Protein AF-A0A2H9MS44-F1 (afdb_monomer_lite)

Radius of gyration: 11.57 Å; chains: 1; bounding box: 29×26×27 Å

Structure (mmCIF, N/CA/C/O backbone):
data_AF-A0A2H9MS44-F1
#
_entry.id   AF-A0A2H9MS44-F1
#
loop_
_atom_site.group_PDB
_atom_site.id
_atom_site.type_symbol
_atom_site.label_atom_id
_atom_site.label_alt_id
_atom_site.label_comp_id
_atom_site.label_asym_id
_atom_site.label_entity_id
_atom_site.label_seq_id
_atom_site.pdbx_PDB_ins_code
_atom_site.Cartn_x
_atom_site.Cartn_y
_atom_site.Cartn_z
_atom_site.occupancy
_atom_site.B_iso_or_equiv
_atom_site.auth_seq_id
_atom_site.auth_comp_id
_atom_site.auth_asym_id
_atom_site.auth_atom_id
_atom_site.pdbx_PDB_model_num
ATOM 1 N N . MET A 1 1 ? 14.230 -13.108 -2.080 1.00 58.03 1 MET A N 1
ATOM 2 C CA . MET A 1 1 ? 13.130 -13.583 -1.200 1.00 58.03 1 MET A CA 1
ATOM 3 C C . MET A 1 1 ? 12.432 -12.332 -0.683 1.00 58.03 1 MET A C 1
ATOM 5 O O . MET A 1 1 ? 13.120 -11.472 -0.152 1.00 58.03 1 MET A O 1
ATOM 9 N N . VAL A 1 2 ? 11.133 -12.149 -0.943 1.00 61.19 2 VAL A N 1
ATOM 10 C CA . VAL A 1 2 ? 10.410 -10.915 -0.570 1.00 61.19 2 VAL A CA 1
ATOM 11 C C . VAL A 1 2 ? 9.966 -11.021 0.885 1.00 61.19 2 VAL A C 1
ATOM 13 O O . VAL A 1 2 ? 9.267 -11.970 1.237 1.00 61.19 2 VAL A O 1
ATOM 16 N N . TYR A 1 3 ? 10.353 -10.055 1.718 1.00 67.19 3 TYR A N 1
ATOM 17 C CA . TYR A 1 3 ? 9.984 -10.027 3.133 1.00 67.19 3 TYR A CA 1
ATOM 18 C C . TYR A 1 3 ? 8.997 -8.897 3.418 1.00 67.19 3 TYR A C 1
ATOM 20 O O . TYR A 1 3 ? 9.080 -7.810 2.842 1.00 67.19 3 TYR A O 1
ATOM 28 N N . SER A 1 4 ? 8.074 -9.157 4.343 1.00 72.62 4 SER A N 1
ATOM 29 C CA . SER A 1 4 ? 7.256 -8.116 4.955 1.00 72.62 4 SER A CA 1
ATOM 30 C C . SER A 1 4 ? 8.067 -7.473 6.068 1.00 72.62 4 SER A C 1
ATOM 32 O O . SER A 1 4 ? 8.220 -8.062 7.134 1.00 72.62 4 SER A O 1
ATOM 34 N N . TYR A 1 5 ? 8.602 -6.281 5.823 1.00 80.31 5 TYR A N 1
ATOM 35 C CA . TYR A 1 5 ? 9.418 -5.586 6.823 1.00 80.31 5 TYR A CA 1
ATOM 36 C C . TYR A 1 5 ? 8.575 -4.716 7.764 1.00 80.31 5 TYR A C 1
ATOM 38 O O . TYR A 1 5 ? 9.037 -4.335 8.836 1.00 80.31 5 TYR A O 1
ATOM 46 N N . GLN A 1 6 ? 7.329 -4.411 7.389 1.00 81.44 6 GLN A N 1
ATOM 47 C CA . GLN A 1 6 ? 6.394 -3.685 8.241 1.00 81.44 6 GLN A CA 1
ATOM 48 C C . GLN A 1 6 ? 4.955 -4.139 7.987 1.00 81.44 6 GLN A C 1
ATOM 50 O O . GLN A 1 6 ? 4.537 -4.255 6.838 1.00 81.44 6 GLN A O 1
ATOM 55 N N . VAL A 1 7 ? 4.206 -4.377 9.068 1.00 84.25 7 VAL A N 1
ATOM 56 C CA . VAL A 1 7 ? 2.802 -4.815 9.049 1.00 84.25 7 VAL A CA 1
ATOM 57 C C . VAL A 1 7 ? 1.981 -3.867 9.915 1.00 84.25 7 VAL A C 1
ATOM 59 O O . VAL A 1 7 ? 2.361 -3.597 11.054 1.00 84.25 7 VAL A O 1
ATOM 62 N N . ILE A 1 8 ? 0.888 -3.322 9.380 1.00 87.38 8 ILE A N 1
ATOM 63 C CA . ILE A 1 8 ? 0.075 -2.307 10.061 1.00 87.38 8 ILE A CA 1
ATOM 64 C C . ILE A 1 8 ? -1.406 -2.623 9.889 1.00 87.38 8 ILE A C 1
ATOM 66 O O . ILE A 1 8 ? -1.889 -2.698 8.764 1.00 87.38 8 ILE A O 1
ATOM 70 N N . LYS A 1 9 ? -2.144 -2.720 10.997 1.00 91.31 9 LYS A N 1
ATOM 71 C CA . LYS A 1 9 ? -3.608 -2.754 10.972 1.00 91.31 9 LYS A CA 1
ATOM 72 C C . LYS A 1 9 ? -4.160 -1.362 10.656 1.00 91.31 9 LYS A C 1
ATOM 74 O O . LYS A 1 9 ? -3.751 -0.399 11.309 1.00 91.31 9 LYS A O 1
ATOM 79 N N . PHE A 1 10 ? -5.081 -1.235 9.707 1.00 91.25 10 PHE A N 1
ATOM 80 C CA . PHE A 1 10 ? -5.625 0.049 9.265 1.00 91.25 10 PHE A CA 1
ATOM 81 C C . PHE A 1 10 ? -7.156 0.096 9.322 1.00 91.25 10 PHE A C 1
ATOM 83 O O . PHE A 1 10 ? -7.834 -0.923 9.321 1.00 91.25 10 PHE A O 1
ATOM 90 N N . GLN A 1 11 ? -7.690 1.314 9.371 1.00 92.69 11 GLN A N 1
ATOM 91 C CA . GLN A 1 11 ? -9.105 1.615 9.131 1.00 92.69 11 GLN A CA 1
ATOM 92 C C . GLN A 1 11 ? -9.287 2.253 7.753 1.00 92.69 11 GLN A C 1
ATOM 94 O O . GLN A 1 11 ? -10.175 1.869 7.001 1.00 92.69 11 GLN A O 1
ATOM 99 N N . THR A 1 12 ? -8.393 3.183 7.398 1.00 93.81 12 THR A N 1
ATOM 100 C CA . THR A 1 12 ? -8.407 3.855 6.094 1.00 93.81 12 THR A CA 1
ATOM 101 C C . THR A 1 12 ? -6.992 3.973 5.537 1.00 93.81 12 THR A C 1
ATOM 103 O O . THR A 1 12 ? -6.061 4.348 6.256 1.00 93.81 12 THR A O 1
ATOM 106 N N . ILE A 1 13 ? -6.843 3.708 4.239 1.00 94.69 13 ILE A N 1
ATOM 107 C CA . ILE A 1 13 ? -5.645 4.031 3.458 1.00 94.69 13 ILE A CA 1
ATOM 108 C C . ILE A 1 13 ? -5.953 5.153 2.467 1.00 94.69 13 ILE A C 1
ATOM 110 O O . ILE A 1 13 ? -7.033 5.217 1.884 1.00 94.69 13 ILE A O 1
ATOM 114 N N . THR A 1 14 ? -5.002 6.058 2.265 1.00 95.75 14 THR A N 1
ATOM 115 C CA . THR A 1 14 ? -5.114 7.128 1.269 1.00 95.75 14 THR A CA 1
ATOM 116 C C . THR A 1 14 ? -3.817 7.234 0.486 1.00 95.75 14 THR A C 1
ATOM 118 O O . THR A 1 14 ? -2.769 7.571 1.039 1.00 95.75 14 THR A O 1
ATOM 121 N N . PHE A 1 15 ? -3.892 6.975 -0.816 1.00 94.56 15 PHE A N 1
ATOM 122 C CA . PHE A 1 15 ? -2.770 7.136 -1.734 1.00 94.56 15 PHE A CA 1
ATOM 123 C C . PHE A 1 15 ? -2.660 8.599 -2.154 1.00 94.56 15 PHE A C 1
ATOM 125 O O . PHE A 1 15 ? -3.561 9.157 -2.780 1.00 94.56 15 PHE A O 1
ATOM 132 N N . VAL A 1 16 ? -1.550 9.239 -1.798 1.00 95.06 16 VAL A N 1
ATOM 133 C CA . VAL A 1 16 ? -1.275 10.616 -2.206 1.00 95.06 16 VAL A CA 1
ATOM 134 C C . VAL A 1 16 ? -0.737 10.577 -3.629 1.00 95.06 16 VAL A C 1
ATOM 136 O O . VAL A 1 16 ? 0.223 9.854 -3.894 1.00 95.06 16 VAL A O 1
ATOM 139 N N . GLN A 1 17 ? -1.344 11.373 -4.516 1.00 92.06 17 GLN A N 1
ATOM 140 C CA . GLN A 1 17 ? -1.033 11.397 -5.951 1.00 92.06 17 GLN A CA 1
ATOM 141 C C . GLN A 1 17 ? -1.163 9.994 -6.560 1.00 92.06 17 GLN A C 1
ATOM 143 O O . GLN A 1 17 ? -0.171 9.326 -6.832 1.00 92.06 17 GLN A O 1
ATOM 148 N N . GLY A 1 18 ? -2.403 9.533 -6.761 1.00 89.38 18 GLY A N 1
ATOM 149 C CA . GLY A 1 18 ? -2.701 8.164 -7.207 1.00 89.38 18 GLY A CA 1
ATOM 150 C C . GLY A 1 18 ? -1.974 7.724 -8.485 1.00 89.38 18 GLY A C 1
ATOM 151 O O . GLY A 1 18 ? -1.650 6.552 -8.618 1.00 89.38 18 GLY A O 1
ATOM 152 N N . THR A 1 19 ? -1.615 8.654 -9.374 1.00 94.25 19 THR A N 1
ATOM 153 C CA . THR A 1 19 ? -0.808 8.387 -10.581 1.00 94.25 19 THR A CA 1
ATOM 154 C C . THR A 1 19 ? 0.623 7.919 -10.287 1.00 94.25 19 THR A C 1
ATOM 156 O O . THR A 1 19 ? 1.303 7.423 -11.180 1.00 94.25 19 THR A O 1
ATOM 159 N N . HIS A 1 20 ? 1.096 8.049 -9.046 1.00 95.81 20 HIS A N 1
ATOM 160 C CA . HIS A 1 20 ? 2.376 7.509 -8.587 1.00 95.81 20 HIS A CA 1
ATOM 161 C C . HIS A 1 20 ? 2.296 6.028 -8.199 1.00 95.81 20 HIS A C 1
ATOM 163 O O . HIS A 1 20 ? 3.300 5.456 -7.784 1.00 95.81 20 HIS A O 1
ATOM 169 N N . TRP A 1 21 ? 1.129 5.400 -8.332 1.00 96.06 21 TRP A N 1
ATOM 170 C CA . TRP A 1 21 ? 0.891 4.029 -7.913 1.00 96.06 21 TRP A CA 1
ATOM 171 C C . TRP A 1 21 ? 0.349 3.193 -9.068 1.00 96.06 21 TRP A C 1
ATOM 173 O O . TRP A 1 21 ? -0.511 3.635 -9.824 1.00 96.06 21 TRP A O 1
ATOM 183 N N . SER A 1 22 ? 0.828 1.956 -9.172 1.00 95.31 22 SER A N 1
ATOM 184 C CA . SER A 1 22 ? 0.190 0.915 -9.979 1.00 95.31 22 SER A CA 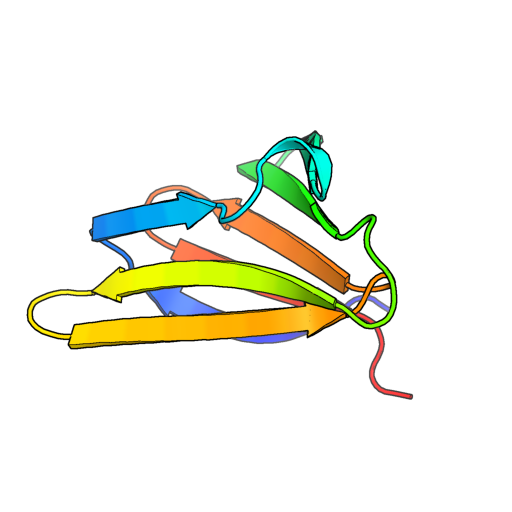1
ATOM 185 C C . SER A 1 22 ? -0.557 -0.032 -9.057 1.00 95.31 22 SER A C 1
ATOM 187 O O . SER A 1 22 ? 0.018 -0.497 -8.075 1.00 95.31 22 SER A O 1
ATOM 189 N N . GLN A 1 23 ? -1.800 -0.362 -9.398 1.00 95.38 23 GLN A N 1
ATOM 190 C CA . GLN A 1 23 ? -2.608 -1.339 -8.676 1.00 95.38 23 GLN A CA 1
ATOM 191 C C . GLN A 1 23 ? -2.679 -2.651 -9.461 1.00 95.38 23 GLN A C 1
ATOM 193 O O . GLN A 1 23 ? -2.849 -2.646 -10.677 1.00 95.38 23 GLN A O 1
ATOM 198 N N . SER A 1 24 ? -2.589 -3.776 -8.758 1.00 95.50 24 SER A N 1
ATOM 199 C CA . SER A 1 24 ? -2.874 -5.107 -9.299 1.00 95.50 24 SER A CA 1
ATOM 200 C C . SER A 1 24 ? -3.553 -5.973 -8.240 1.00 95.50 24 SER A C 1
ATOM 202 O O . SER A 1 24 ? -3.413 -5.719 -7.045 1.00 95.50 24 SER A O 1
ATOM 204 N N . ILE A 1 25 ? -4.319 -6.972 -8.671 1.00 94.75 25 ILE A N 1
ATOM 205 C CA . ILE A 1 25 ? -4.964 -7.939 -7.776 1.00 94.75 25 ILE A CA 1
ATOM 206 C C . ILE A 1 25 ? -4.055 -9.166 -7.709 1.00 94.75 25 ILE A C 1
ATOM 208 O O . ILE A 1 25 ? -3.733 -9.746 -8.744 1.00 94.75 25 ILE A O 1
ATOM 212 N N . GLY A 1 26 ? -3.613 -9.525 -6.506 1.00 87.50 26 GLY A N 1
ATOM 213 C CA . GLY A 1 26 ? -2.856 -10.743 -6.234 1.00 87.50 26 GLY A CA 1
ATOM 214 C C . GLY A 1 26 ? -3.695 -11.774 -5.480 1.00 87.50 26 GLY A C 1
ATOM 215 O O . GLY A 1 26 ? -4.789 -11.480 -5.007 1.00 87.50 26 GLY A O 1
ATOM 216 N N . GLU A 1 27 ? -3.152 -12.979 -5.311 1.00 87.31 27 GLU A N 1
ATOM 217 C CA . GLU A 1 27 ? -3.837 -14.086 -4.618 1.00 87.31 27 GLU A CA 1
ATOM 218 C C . GLU A 1 27 ? -4.194 -13.768 -3.156 1.00 87.31 27 GLU A C 1
ATOM 220 O O . GLU A 1 27 ? -5.174 -14.286 -2.632 1.00 87.31 27 GLU A O 1
ATOM 225 N N . LYS A 1 28 ? -3.398 -12.915 -2.498 1.00 87.38 28 LYS A N 1
ATOM 226 C CA . LYS A 1 28 ? -3.537 -12.563 -1.074 1.00 87.38 28 LYS A CA 1
ATOM 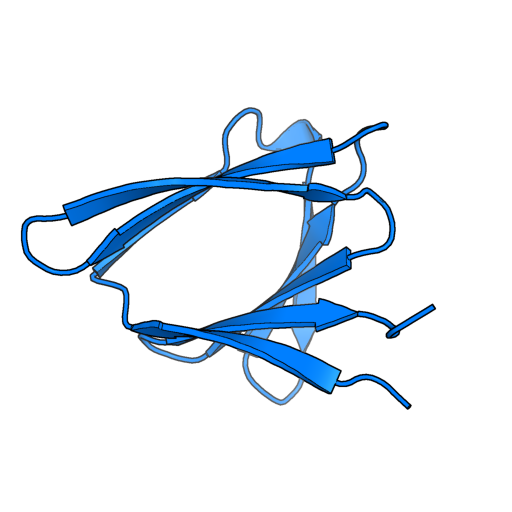227 C C . LYS A 1 28 ? -4.152 -11.183 -0.825 1.00 87.38 28 LYS A C 1
ATOM 229 O O . LYS A 1 28 ? -4.194 -10.750 0.315 1.00 87.38 28 LYS A O 1
ATOM 234 N N . GLY A 1 29 ? -4.551 -10.455 -1.868 1.00 92.44 29 GLY A N 1
ATOM 235 C CA . GLY A 1 29 ? -5.079 -9.097 -1.725 1.00 92.44 29 GLY A CA 1
ATOM 236 C C . GLY A 1 29 ? -4.636 -8.148 -2.832 1.00 92.44 29 GLY A C 1
ATOM 237 O O . GLY A 1 29 ? -4.194 -8.564 -3.904 1.00 92.44 29 GLY A O 1
ATOM 238 N N . ILE A 1 30 ? -4.762 -6.846 -2.581 1.00 95.50 30 ILE A N 1
ATOM 239 C CA . ILE A 1 30 ? -4.452 -5.809 -3.570 1.00 95.50 30 ILE A CA 1
ATOM 240 C C . ILE A 1 30 ? -2.999 -5.365 -3.408 1.00 95.50 30 ILE A C 1
ATOM 242 O O . ILE A 1 30 ? -2.564 -4.978 -2.326 1.00 95.50 30 ILE A O 1
ATOM 246 N N . LEU A 1 31 ? -2.248 -5.396 -4.504 1.00 95.12 31 LEU A N 1
ATOM 247 C CA . LEU A 1 31 ? -0.854 -4.981 -4.571 1.00 95.12 31 LEU A CA 1
ATOM 248 C C . LEU A 1 31 ? -0.755 -3.578 -5.168 1.00 95.12 31 LEU A C 1
ATOM 250 O O . LEU A 1 31 ? -1.187 -3.339 -6.298 1.00 95.12 31 LEU A O 1
ATOM 254 N N . TYR A 1 32 ? -0.119 -2.675 -4.430 1.00 95.69 32 TYR A N 1
ATOM 255 C CA . TYR A 1 32 ? 0.196 -1.318 -4.853 1.00 95.69 32 TYR A CA 1
AT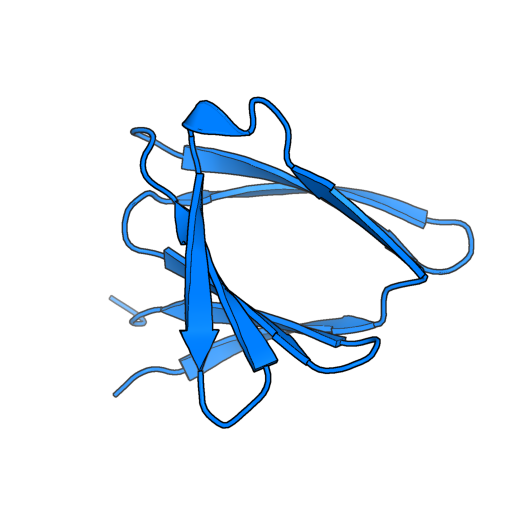OM 256 C C . TYR A 1 32 ? 1.702 -1.158 -5.010 1.00 95.69 32 TYR A C 1
ATOM 258 O O . TYR A 1 32 ? 2.453 -1.200 -4.035 1.00 95.69 32 TYR A O 1
ATOM 266 N N . LYS A 1 33 ? 2.154 -0.950 -6.243 1.00 94.56 33 LYS A N 1
ATOM 267 C CA . LYS A 1 33 ? 3.562 -0.703 -6.551 1.00 94.56 33 LYS A CA 1
ATOM 268 C C . LYS A 1 33 ? 3.811 0.793 -6.670 1.00 94.56 33 LYS A C 1
ATOM 270 O O . LYS A 1 33 ? 3.105 1.482 -7.407 1.00 94.56 33 LYS A O 1
ATOM 275 N N . SER A 1 34 ? 4.822 1.278 -5.961 1.00 93.88 34 SER A N 1
ATOM 276 C CA . SER A 1 34 ? 5.295 2.652 -6.099 1.00 93.88 34 SER A CA 1
ATOM 277 C C . SER A 1 34 ? 5.937 2.844 -7.478 1.00 93.88 34 SER A C 1
ATOM 279 O O . SER A 1 34 ? 6.747 2.032 -7.910 1.00 93.88 34 SER A O 1
ATOM 281 N N . LEU A 1 35 ? 5.570 3.903 -8.196 1.00 92.50 35 LEU A N 1
ATOM 282 C CA . LEU A 1 35 ? 6.113 4.224 -9.525 1.00 92.50 35 LEU A CA 1
ATOM 283 C C . LEU A 1 35 ? 7.023 5.455 -9.494 1.00 92.50 35 LEU A C 1
ATOM 285 O O . LEU A 1 35 ? 7.873 5.628 -10.375 1.00 92.50 35 LEU A O 1
ATOM 289 N N . LYS A 1 36 ? 6.845 6.319 -8.489 1.00 93.25 36 LYS A N 1
ATOM 290 C CA . LYS A 1 36 ? 7.551 7.593 -8.378 1.00 93.25 36 LYS A CA 1
ATOM 291 C C . LYS A 1 36 ? 8.912 7.435 -7.703 1.00 93.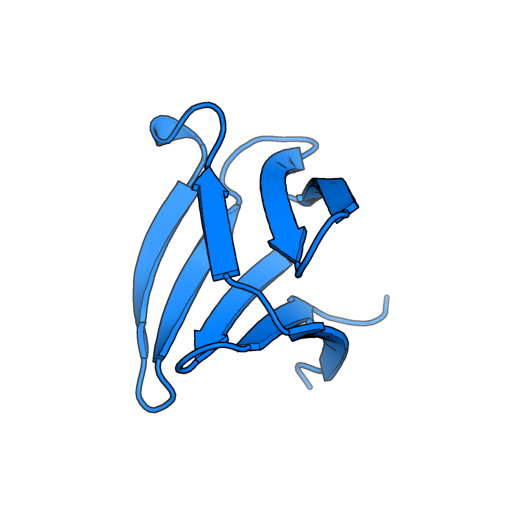25 36 LYS A C 1
ATOM 293 O O . LYS A 1 36 ? 9.017 6.874 -6.619 1.00 93.25 36 LYS A O 1
ATOM 298 N N . ASP A 1 37 ? 9.927 8.017 -8.336 1.00 90.31 37 ASP A N 1
ATOM 299 C CA . ASP A 1 37 ? 11.257 8.233 -7.764 1.00 90.31 37 ASP A CA 1
ATOM 300 C C . ASP A 1 37 ? 11.317 9.581 -7.000 1.00 90.31 37 ASP A C 1
ATOM 302 O O . ASP A 1 37 ? 10.793 10.580 -7.520 1.00 90.31 37 ASP A O 1
ATOM 306 N N . PRO A 1 38 ? 11.903 9.642 -5.786 1.00 92.75 38 PRO A N 1
ATOM 307 C CA . PRO A 1 38 ? 12.484 8.517 -5.038 1.00 92.75 38 PRO A CA 1
ATOM 308 C C . PRO A 1 38 ? 11.436 7.634 -4.339 1.00 92.75 38 PRO A C 1
ATOM 310 O O . PRO A 1 38 ? 11.692 6.465 -4.057 1.00 92.75 38 PRO A O 1
ATOM 313 N N . PHE A 1 39 ? 10.248 8.176 -4.055 1.00 95.12 39 PHE A N 1
ATOM 314 C CA . PHE A 1 39 ? 9.173 7.455 -3.378 1.00 95.12 39 PHE A CA 1
ATOM 315 C C . PHE A 1 39 ? 7.779 7.960 -3.770 1.00 95.12 39 PHE A C 1
ATOM 317 O O . PHE A 1 39 ? 7.588 9.115 -4.163 1.00 95.12 39 PHE A O 1
ATOM 324 N N . SER A 1 40 ? 6.783 7.110 -3.535 1.00 96.75 40 SER A N 1
ATOM 325 C CA . SER A 1 40 ? 5.361 7.458 -3.497 1.00 96.75 40 SER A CA 1
ATOM 326 C C . SER A 1 40 ? 4.899 7.635 -2.050 1.00 96.75 40 SER A C 1
ATOM 328 O O . SER A 1 40 ? 5.570 7.209 -1.109 1.00 96.75 40 SER A O 1
ATOM 330 N N . LYS A 1 41 ? 3.762 8.299 -1.842 1.00 96.94 41 LYS A N 1
ATOM 331 C CA . LYS A 1 41 ? 3.260 8.650 -0.507 1.00 96.94 41 LYS A CA 1
ATOM 332 C C . LYS A 1 41 ? 1.938 7.947 -0.222 1.00 96.94 41 LYS A C 1
ATOM 334 O O . LYS A 1 41 ? 1.015 8.013 -1.034 1.00 96.94 41 LYS A O 1
ATOM 339 N N . ILE A 1 42 ? 1.843 7.308 0.938 1.00 96.44 42 ILE A N 1
ATOM 340 C CA . ILE A 1 42 ? 0.606 6.700 1.437 1.00 96.44 42 ILE A CA 1
ATOM 341 C C . ILE A 1 42 ? 0.358 7.173 2.863 1.00 96.44 42 ILE A C 1
ATOM 343 O O . ILE A 1 42 ? 1.278 7.259 3.674 1.00 96.44 42 ILE A O 1
ATOM 347 N N . ILE A 1 43 ? -0.888 7.508 3.165 1.00 96.50 43 ILE A N 1
ATOM 348 C CA . ILE A 1 43 ? -1.324 7.814 4.519 1.00 96.50 43 ILE A CA 1
ATOM 349 C C . ILE A 1 43 ? -2.127 6.629 5.026 1.00 96.50 43 ILE A C 1
ATOM 351 O O . ILE A 1 43 ? -3.086 6.210 4.380 1.00 96.50 43 ILE A O 1
ATOM 355 N N . ILE A 1 44 ? -1.734 6.109 6.183 1.00 95.69 44 ILE A N 1
ATOM 356 C CA . ILE A 1 44 ? -2.441 5.024 6.856 1.00 95.69 44 ILE A CA 1
ATOM 357 C C . ILE A 1 44 ? -3.019 5.586 8.147 1.00 95.69 44 ILE A C 1
ATOM 359 O O . ILE A 1 44 ? -2.299 6.172 8.963 1.00 95.69 44 ILE A O 1
ATOM 363 N N . GLN A 1 45 ? -4.327 5.420 8.306 1.00 94.50 45 GLN A N 1
ATOM 364 C CA . GLN A 1 45 ? -5.039 5.722 9.534 1.00 94.50 45 GLN A CA 1
ATOM 365 C C . GLN A 1 45 ? -5.350 4.421 10.269 1.00 94.50 45 GLN A C 1
ATOM 367 O O . GLN A 1 45 ? -5.949 3.508 9.703 1.00 94.50 45 GLN A O 1
ATOM 372 N N . SER A 1 46 ? -4.951 4.355 11.535 1.00 92.06 46 SER A N 1
ATOM 373 C CA . SER A 1 46 ? -5.210 3.241 12.440 1.00 92.06 46 SER A CA 1
ATOM 374 C C . SER A 1 46 ? -5.708 3.789 13.768 1.00 92.06 46 SER A C 1
ATOM 376 O O . SER A 1 46 ? -4.988 4.537 14.439 1.00 92.06 46 SER A O 1
ATOM 378 N N . ASN A 1 47 ? -6.941 3.437 14.138 1.00 85.81 47 ASN A N 1
ATOM 379 C CA . ASN A 1 47 ? -7.632 3.971 15.310 1.00 85.81 47 ASN A CA 1
ATOM 380 C C . ASN A 1 47 ? -7.596 5.514 15.313 1.00 85.81 47 ASN A C 1
ATOM 382 O O . ASN A 1 47 ? -8.145 6.148 14.416 1.00 85.81 47 ASN A O 1
ATOM 386 N N . ASN A 1 48 ? -6.876 6.111 16.267 1.00 85.25 48 ASN A N 1
ATOM 387 C CA . ASN A 1 48 ? -6.728 7.563 16.421 1.00 85.25 48 ASN A CA 1
ATOM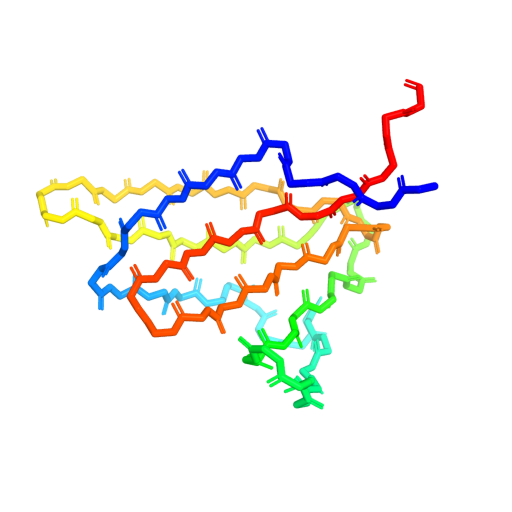 388 C C . ASN A 1 48 ? -5.394 8.105 15.881 1.00 85.25 48 ASN A C 1
ATOM 390 O O . ASN A 1 48 ? -5.037 9.252 16.138 1.00 85.25 48 ASN A O 1
ATOM 394 N N . SER A 1 49 ? -4.625 7.284 15.166 1.00 89.62 49 SER A N 1
ATOM 395 C CA . SER A 1 49 ? -3.329 7.666 14.610 1.00 89.62 49 SER A CA 1
ATOM 396 C C . SER A 1 49 ? -3.405 7.757 13.092 1.00 89.62 49 SER A C 1
ATOM 398 O O . SER A 1 49 ? -3.963 6.886 12.426 1.00 89.62 49 SER A O 1
ATOM 400 N N . LYS A 1 50 ? -2.827 8.820 12.535 1.00 94.81 50 LYS A N 1
ATOM 401 C CA . LYS A 1 50 ? -2.684 9.019 11.094 1.00 94.81 50 LYS A CA 1
ATOM 402 C C . LYS A 1 50 ? -1.212 9.246 10.798 1.00 94.81 50 LYS A C 1
ATOM 404 O O . LYS A 1 50 ? -0.623 10.193 11.313 1.00 94.81 50 LYS A O 1
ATOM 409 N N . LYS A 1 51 ? -0.611 8.374 9.988 1.00 95.44 51 LYS A N 1
ATOM 410 C CA . LYS A 1 51 ? 0.821 8.431 9.677 1.00 95.44 51 LYS A CA 1
ATOM 411 C C . LYS A 1 51 ? 1.052 8.427 8.172 1.00 95.44 51 LYS A C 1
ATOM 413 O O . LYS A 1 51 ? 0.438 7.654 7.440 1.00 95.44 51 LYS A O 1
ATOM 418 N N . LEU A 1 52 ? 1.935 9.319 7.728 1.00 95.75 52 LEU A N 1
ATOM 419 C CA . LEU A 1 52 ? 2.426 9.387 6.356 1.00 95.75 52 LEU A CA 1
ATOM 420 C C . LEU A 1 52 ? 3.635 8.460 6.207 1.00 95.75 52 LEU A C 1
ATOM 422 O O . LEU A 1 52 ? 4.575 8.528 6.999 1.00 95.75 52 LEU A O 1
ATOM 426 N N . PHE A 1 53 ? 3.618 7.638 5.165 1.00 94.69 53 PHE A N 1
ATOM 427 C CA . PHE A 1 53 ? 4.708 6.753 4.784 1.00 94.69 53 PHE A CA 1
ATOM 428 C C . PHE A 1 53 ? 5.234 7.131 3.403 1.00 94.69 53 PHE A C 1
ATOM 430 O O . PHE A 1 53 ? 4.468 7.440 2.485 1.00 94.69 53 PHE A O 1
ATOM 437 N N . HIS A 1 54 ? 6.555 7.072 3.274 1.00 95.25 54 HIS A N 1
ATOM 438 C CA . HIS A 1 54 ? 7.272 7.201 2.015 1.00 95.25 54 HIS A CA 1
ATOM 439 C C . HIS A 1 54 ? 7.638 5.795 1.542 1.00 95.25 54 HIS A C 1
ATOM 441 O O . HIS A 1 54 ? 8.354 5.082 2.240 1.00 95.25 54 HIS A O 1
ATOM 447 N N . VAL A 1 55 ? 7.109 5.389 0.390 1.00 94.31 55 VAL A N 1
ATOM 448 C CA . VAL A 1 55 ? 7.301 4.055 -0.185 1.00 94.31 55 VAL A CA 1
ATOM 449 C C . VAL A 1 55 ? 8.214 4.162 -1.403 1.00 94.31 55 VAL A C 1
ATOM 451 O O . VAL A 1 55 ? 7.783 4.703 -2.427 1.00 94.31 55 VAL A O 1
ATOM 454 N N . PRO A 1 56 ? 9.463 3.681 -1.313 1.00 93.81 56 PRO A N 1
ATOM 455 C CA . PRO A 1 56 ? 10.410 3.719 -2.423 1.00 93.81 56 PRO A CA 1
ATOM 456 C C . PRO A 1 56 ? 9.885 3.024 -3.687 1.00 93.81 56 PRO A C 1
ATOM 458 O O . PRO A 1 56 ? 9.039 2.133 -3.603 1.00 93.81 56 PRO A O 1
ATOM 461 N N . LYS A 1 57 ? 10.362 3.447 -4.863 1.00 90.75 57 LYS A N 1
ATOM 462 C CA . LYS A 1 57 ? 9.902 2.978 -6.189 1.00 90.75 57 LYS A CA 1
ATOM 463 C C . LYS A 1 57 ? 10.015 1.457 -6.407 1.00 90.75 57 LYS A C 1
ATOM 465 O O . LYS A 1 57 ? 9.284 0.874 -7.201 1.00 90.75 57 LYS A O 1
ATOM 470 N N . ASP A 1 58 ? 10.933 0.798 -5.715 1.00 85.88 58 ASP A N 1
ATOM 471 C CA . ASP A 1 58 ? 11.170 -0.649 -5.764 1.00 85.88 58 ASP A CA 1
ATOM 472 C C . ASP A 1 58 ? 10.286 -1.444 -4.784 1.00 85.88 58 A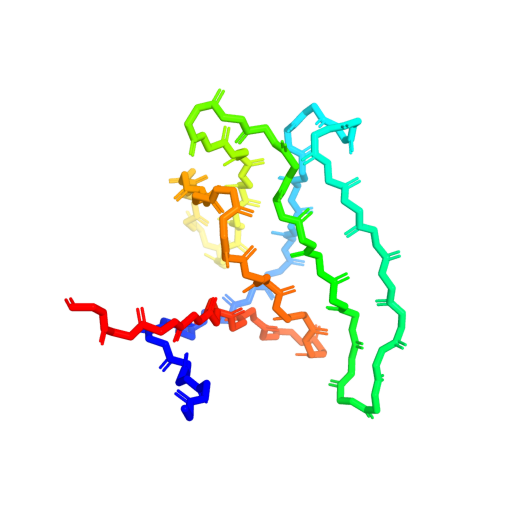SP A C 1
ATOM 474 O O . ASP A 1 58 ? 10.312 -2.675 -4.785 1.00 85.88 58 ASP A O 1
ATOM 478 N N . ARG A 1 59 ? 9.480 -0.765 -3.957 1.00 90.69 59 ARG A N 1
ATOM 479 C CA . ARG A 1 59 ? 8.668 -1.397 -2.911 1.00 90.69 59 ARG A CA 1
ATOM 480 C C . ARG A 1 59 ? 7.222 -1.591 -3.332 1.00 90.69 59 ARG A C 1
ATOM 482 O O . ARG A 1 59 ? 6.647 -0.834 -4.119 1.00 90.69 59 ARG A O 1
ATOM 489 N N . THR A 1 60 ? 6.635 -2.633 -2.757 1.00 93.25 60 THR A N 1
ATOM 490 C CA . THR A 1 60 ? 5.236 -3.003 -2.967 1.00 93.25 60 THR A CA 1
ATOM 491 C C . THR A 1 60 ? 4.501 -2.949 -1.640 1.00 93.25 60 THR A C 1
ATOM 493 O O . THR A 1 60 ? 5.019 -3.377 -0.613 1.00 93.25 60 THR A O 1
ATOM 496 N N . VAL A 1 61 ? 3.287 -2.423 -1.660 1.00 94.81 61 VAL A N 1
ATOM 497 C CA . VAL A 1 61 ? 2.372 -2.427 -0.526 1.00 94.81 61 VAL A CA 1
ATOM 498 C C . VAL A 1 61 ? 1.281 -3.445 -0.823 1.00 94.81 61 VAL A C 1
ATOM 500 O O . VAL A 1 61 ? 0.551 -3.291 -1.798 1.00 94.81 61 VAL A O 1
ATOM 503 N N . LEU A 1 62 ? 1.184 -4.492 -0.011 1.00 95.25 62 LEU A N 1
ATOM 504 C CA . LEU A 1 62 ? 0.083 -5.449 -0.063 1.00 95.25 62 LEU A CA 1
ATOM 505 C C . LEU A 1 62 ? -0.974 -5.028 0.954 1.00 95.25 62 LEU A C 1
ATOM 507 O O . LEU A 1 62 ? -0.669 -4.843 2.129 1.00 95.25 62 LEU A O 1
ATOM 511 N N . VAL A 1 63 ? -2.207 -4.891 0.491 1.00 94.50 63 VAL A N 1
ATOM 512 C CA . VAL A 1 63 ? -3.381 -4.654 1.325 1.00 94.50 63 VAL A CA 1
ATOM 513 C C . VAL A 1 63 ? -4.196 -5.938 1.349 1.00 94.50 63 VAL A C 1
ATOM 515 O O . VAL A 1 63 ? -4.717 -6.362 0.315 1.00 94.50 63 VAL A O 1
ATOM 518 N N . ASP A 1 64 ? -4.276 -6.543 2.526 1.00 93.94 64 ASP A N 1
ATOM 519 C CA . ASP A 1 64 ? -5.014 -7.773 2.797 1.00 93.94 64 ASP A CA 1
ATOM 520 C C . ASP A 1 64 ? -5.999 -7.503 3.940 1.00 93.94 64 ASP A C 1
ATOM 522 O O . ASP A 1 64 ? -5.592 -7.228 5.068 1.00 93.94 64 ASP A O 1
ATOM 526 N N . HIS A 1 65 ? -7.297 -7.519 3.632 1.00 91.62 65 HIS A N 1
ATOM 527 C CA . HIS A 1 65 ? -8.371 -7.146 4.557 1.00 91.62 65 HIS A CA 1
ATOM 528 C C . HIS A 1 65 ? -8.125 -5.785 5.240 1.00 91.62 65 HIS A C 1
ATOM 530 O O . HIS A 1 65 ? -8.183 -4.745 4.584 1.00 91.62 65 HIS A O 1
ATOM 536 N N . ASP A 1 66 ? -7.871 -5.786 6.550 1.00 92.19 66 ASP A N 1
ATOM 537 C CA . ASP A 1 66 ? -7.599 -4.616 7.386 1.00 92.19 66 ASP A CA 1
ATOM 538 C C . ASP A 1 66 ? -6.110 -4.488 7.752 1.00 92.19 66 ASP A C 1
ATOM 540 O O . ASP A 1 66 ? -5.746 -3.765 8.684 1.00 92.19 66 ASP A O 1
ATOM 544 N N . ILE A 1 67 ? -5.230 -5.162 7.005 1.00 93.38 67 ILE A N 1
ATOM 545 C CA . ILE A 1 67 ? -3.784 -5.178 7.210 1.00 93.38 67 ILE A CA 1
ATOM 546 C C . ILE A 1 67 ? -3.052 -4.655 5.966 1.00 93.38 67 ILE A C 1
ATOM 548 O O . ILE A 1 67 ? -3.336 -5.021 4.827 1.00 93.38 67 ILE A O 1
ATOM 552 N N . VAL A 1 68 ? -2.062 -3.792 6.195 1.00 94.12 68 VAL A N 1
ATOM 553 C CA . VAL A 1 68 ? -1.097 -3.338 5.191 1.00 94.12 68 VAL A CA 1
ATOM 554 C C . VAL A 1 68 ? 0.263 -3.965 5.468 1.00 94.12 68 VAL A C 1
ATOM 556 O O . VAL A 1 68 ? 0.822 -3.788 6.551 1.00 94.12 68 VAL A O 1
ATOM 559 N N . HIS A 1 69 ? 0.828 -4.623 4.463 1.00 94.44 69 HIS A N 1
ATOM 560 C CA . HIS A 1 69 ? 2.189 -5.140 4.451 1.00 94.44 69 HIS A CA 1
ATOM 561 C C . HIS A 1 69 ? 3.062 -4.298 3.523 1.00 94.44 69 HIS A C 1
ATOM 563 O O . HIS A 1 69 ? 2.745 -4.123 2.346 1.00 94.44 69 HIS A O 1
ATOM 569 N N . PHE A 1 70 ? 4.198 -3.825 4.025 1.00 92.62 70 PHE A N 1
ATOM 570 C CA . PHE A 1 70 ? 5.238 -3.237 3.192 1.00 92.62 70 PHE A CA 1
ATOM 571 C C . PHE A 1 70 ? 6.246 -4.321 2.822 1.00 92.62 70 PHE A C 1
ATOM 573 O O . PHE A 1 70 ? 6.890 -4.920 3.687 1.00 92.62 70 PHE A O 1
ATOM 580 N N . LEU A 1 71 ? 6.350 -4.577 1.523 1.00 91.12 71 LEU A N 1
ATOM 581 C CA . LEU A 1 71 ? 7.141 -5.640 0.929 1.00 91.12 71 LEU A CA 1
ATOM 582 C C . LEU A 1 71 ? 8.351 -5.059 0.198 1.00 91.12 71 LEU A C 1
ATOM 584 O O . LEU A 1 71 ? 8.259 -4.050 -0.509 1.00 91.12 71 LEU A O 1
ATOM 588 N N . GLY A 1 72 ? 9.483 -5.743 0.318 1.00 82.81 72 GLY A N 1
ATOM 589 C CA . GLY A 1 72 ? 10.653 -5.493 -0.512 1.00 82.81 72 GLY A CA 1
ATOM 590 C C . GLY A 1 72 ? 11.842 -6.356 -0.118 1.00 82.81 72 GLY A C 1
ATOM 591 O O . GLY A 1 72 ? 11.747 -7.197 0.777 1.00 82.81 72 GLY A O 1
ATOM 592 N N . GLU A 1 73 ? 12.960 -6.147 -0.801 1.00 67.25 73 GLU A N 1
ATOM 593 C CA . GLU A 1 73 ? 14.211 -6.849 -0.521 1.00 67.25 73 GLU A CA 1
ATOM 594 C C . GLU A 1 73 ? 15.027 -6.073 0.523 1.00 67.25 73 GLU A C 1
ATOM 596 O O . GLU A 1 73 ? 15.174 -4.853 0.429 1.00 67.25 73 GLU A O 1
ATOM 601 N N . LEU A 1 74 ? 15.507 -6.749 1.566 1.00 55.44 74 LEU A N 1
ATOM 602 C CA . LEU A 1 74 ? 16.533 -6.190 2.449 1.00 55.44 74 LEU A CA 1
ATOM 603 C C . LEU A 1 74 ? 17.839 -6.200 1.648 1.00 55.44 74 LEU A C 1
ATOM 605 O O . LEU A 1 74 ? 18.423 -7.265 1.465 1.00 55.44 74 LEU A O 1
ATOM 609 N N . SER A 1 75 ? 18.215 -5.048 1.094 1.00 54.53 75 SER A N 1
ATOM 610 C CA . SER A 1 75 ? 19.542 -4.817 0.512 1.00 54.53 75 SER A CA 1
ATOM 611 C C . SER A 1 75 ? 20.560 -4.569 1.611 1.00 54.53 75 SER A C 1
ATOM 613 O O . SER A 1 75 ? 20.217 -3.739 2.488 1.00 54.53 75 SER A O 1
#

Sequence (75 aa):
MVYSYQVIKFQTITFVQGTHWSQSIGEKGILYKSLKDPFSKIIIQSNNSKKLFHVPKDRTVLVDHDIVHFLGELS

pLDDT: mean 89.67, std 9.69, range [54.53, 96.94]

Secondary structure (DSSP, 8-state):
--EEEEEEE-SEEEEESGGGEEEEEETTEEEEEE-SSSEEEEEEEETTEEEEEEEETT-EEEEETTEEEEEE---

Foldseek 3Di:
DKDQPDKDFADDKDWDPCVQWDWDADPQAIKIAGQDPQFTWMWGHDDPDIDIDTQGRQWIWGDHPRMITIMDDDD